Protein AF-A0A7S0MXR8-F1 (afdb_monomer_lite)

pLDDT: mean 76.89, std 13.48, range [41.34, 89.56]

Foldseek 3Di:
DPPQLLVLLVLVVVCVVVPVVLVVVLVVLLLVCLLVQDQPDPDDDPVLVVSLVVSVVSNVVSVVVSCVVVVHDPVSNVVSLVCCVVVVPPSNVVVVVVVCCSDSVSVSVVSNVSNVVVVVVPPDDDPPPPPPPDDDDDD

Structure (mmCIF, N/CA/C/O backbone):
data_AF-A0A7S0MXR8-F1
#
_entry.id   AF-A0A7S0MXR8-F1
#
loop_
_atom_site.group_PDB
_atom_site.id
_atom_site.type_symbol
_atom_site.label_atom_id
_atom_site.label_alt_id
_atom_site.label_comp_id
_atom_site.label_asym_id
_atom_site.label_entity_id
_atom_site.label_seq_id
_atom_site.pdbx_PDB_ins_code
_atom_site.Cartn_x
_atom_site.Cartn_y
_atom_site.Cartn_z
_atom_site.occupancy
_atom_site.B_iso_or_equiv
_atom_site.auth_seq_id
_atom_site.auth_comp_id
_atom_site.auth_asym_id
_atom_site.auth_atom_id
_atom_site.pdbx_PDB_model_num
ATOM 1 N N . MET A 1 1 ? -10.785 1.089 29.089 1.00 41.34 1 MET A N 1
ATOM 2 C CA . MET A 1 1 ? -11.169 1.623 27.767 1.00 41.34 1 MET A CA 1
ATOM 3 C C . MET A 1 1 ? -10.114 1.138 26.781 1.00 41.34 1 MET A C 1
ATOM 5 O O . MET A 1 1 ? -9.119 1.820 26.618 1.00 41.34 1 MET A O 1
ATOM 9 N N . ALA A 1 2 ? -10.236 -0.087 26.262 1.00 44.62 2 ALA A N 1
ATOM 10 C CA . ALA A 1 2 ? -9.210 -0.698 25.400 1.00 44.62 2 ALA A CA 1
ATOM 11 C C . ALA A 1 2 ? -9.792 -1.453 24.185 1.00 44.62 2 ALA A C 1
ATOM 13 O O . ALA A 1 2 ? -9.037 -1.996 23.394 1.00 44.62 2 ALA A O 1
ATOM 14 N N . ASP A 1 3 ? -11.117 -1.456 24.002 1.00 52.41 3 ASP A N 1
ATOM 15 C CA . ASP A 1 3 ? -11.779 -2.260 22.961 1.00 52.41 3 ASP A CA 1
ATOM 16 C C . ASP A 1 3 ? -11.850 -1.595 21.574 1.00 52.41 3 ASP A C 1
ATOM 18 O O . ASP A 1 3 ? -12.045 -2.280 20.573 1.00 52.41 3 ASP A O 1
ATOM 22 N N . SER A 1 4 ? -11.706 -0.268 21.471 1.00 59.97 4 SER A N 1
ATOM 23 C CA . SER A 1 4 ? -11.962 0.423 20.196 1.00 59.97 4 SER A CA 1
ATOM 24 C C . SER A 1 4 ? -10.772 0.431 19.232 1.00 59.97 4 SER A C 1
ATOM 26 O O . SER A 1 4 ? -10.986 0.403 18.025 1.00 59.97 4 SER A O 1
ATOM 28 N N . THR A 1 5 ? -9.529 0.465 19.722 1.00 60.72 5 THR A N 1
ATOM 29 C CA . THR A 1 5 ? -8.331 0.599 18.868 1.00 60.72 5 THR A CA 1
ATOM 30 C C . THR A 1 5 ? -7.897 -0.731 18.250 1.00 60.72 5 THR A C 1
ATOM 32 O O . THR A 1 5 ? -7.567 -0.770 17.068 1.00 60.72 5 THR A O 1
ATOM 35 N N . ASP A 1 6 ? -7.993 -1.833 18.997 1.00 63.94 6 ASP A N 1
ATOM 36 C CA . ASP A 1 6 ? -7.743 -3.195 18.494 1.00 63.94 6 ASP A CA 1
ATOM 37 C C . ASP A 1 6 ? -8.675 -3.549 17.318 1.00 63.94 6 ASP A C 1
ATOM 39 O O . ASP A 1 6 ? -8.266 -4.077 16.281 1.00 63.94 6 ASP A O 1
ATOM 43 N N . SER A 1 7 ? -9.933 -3.110 17.420 1.00 76.75 7 SER A N 1
ATOM 44 C CA . SER A 1 7 ? -10.933 -3.273 16.367 1.00 76.75 7 SER A CA 1
ATOM 45 C C . SER A 1 7 ? -10.576 -2.529 15.073 1.00 76.75 7 SER A C 1
ATOM 47 O O . SER A 1 7 ? -10.883 -3.010 13.983 1.00 76.75 7 SER A O 1
ATOM 49 N N . VAL A 1 8 ? -9.920 -1.365 15.140 1.00 85.31 8 VAL A N 1
ATOM 50 C CA . VAL A 1 8 ? -9.591 -0.569 13.942 1.00 85.31 8 VAL A CA 1
ATOM 51 C C . VAL A 1 8 ? -8.474 -1.220 13.126 1.00 85.31 8 VAL A C 1
ATOM 53 O O . VAL A 1 8 ? -8.607 -1.334 11.908 1.00 85.31 8 VAL A O 1
ATOM 56 N N . ALA A 1 9 ? -7.410 -1.707 13.772 1.00 82.94 9 ALA A N 1
ATOM 57 C CA . ALA A 1 9 ? -6.327 -2.415 13.081 1.00 82.94 9 ALA A CA 1
ATOM 58 C C . ALA A 1 9 ? -6.848 -3.682 12.380 1.00 82.94 9 ALA A C 1
ATOM 60 O O . ALA A 1 9 ? -6.532 -3.940 11.215 1.00 82.94 9 ALA A O 1
ATOM 61 N N . LYS A 1 10 ? -7.738 -4.422 13.052 1.00 84.25 10 LYS A N 1
ATOM 62 C CA . LYS A 1 10 ? -8.409 -5.593 12.482 1.00 84.25 10 LYS A CA 1
ATOM 63 C C . LYS A 1 10 ? -9.282 -5.246 11.282 1.00 84.25 10 LYS A C 1
ATOM 65 O O . LYS A 1 10 ? -9.221 -5.931 10.266 1.00 84.25 10 LYS A O 1
ATOM 70 N N . GLN A 1 11 ? -10.070 -4.177 11.382 1.00 87.44 11 GLN A N 1
ATOM 71 C CA . GLN A 1 11 ? -10.891 -3.685 10.274 1.00 87.44 11 GLN A CA 1
ATOM 72 C C . GLN A 1 11 ? -10.039 -3.232 9.088 1.00 87.44 11 GLN A C 1
ATOM 74 O O . GLN A 1 11 ? -10.435 -3.438 7.945 1.00 87.44 11 GLN A O 1
ATOM 79 N N . PHE A 1 12 ? -8.866 -2.648 9.337 1.00 86.31 12 PHE A N 1
ATOM 80 C CA . PHE A 1 12 ? -7.949 -2.264 8.270 1.00 86.31 12 PHE A CA 1
ATOM 81 C C . PHE A 1 12 ? -7.380 -3.484 7.547 1.00 86.31 12 PHE A C 1
ATOM 83 O O . PHE A 1 12 ? -7.356 -3.508 6.320 1.00 86.31 12 PHE A O 1
ATOM 90 N N . ILE A 1 13 ? -6.997 -4.533 8.277 1.00 85.00 13 ILE A N 1
ATOM 91 C CA . ILE A 1 13 ? -6.586 -5.802 7.663 1.00 85.00 13 ILE A CA 1
ATOM 92 C C . ILE A 1 13 ? -7.717 -6.440 6.869 1.00 85.00 13 ILE A C 1
ATOM 94 O O . ILE A 1 13 ? -7.498 -6.851 5.729 1.00 85.00 13 ILE A O 1
ATOM 98 N N . ASP A 1 14 ? -8.921 -6.470 7.433 1.00 86.94 14 ASP A N 1
ATOM 99 C CA . ASP A 1 14 ? -10.104 -6.967 6.739 1.00 86.94 14 ASP A CA 1
ATOM 100 C C . ASP A 1 14 ? -10.344 -6.186 5.441 1.00 86.94 14 ASP A C 1
ATOM 102 O O . ASP A 1 14 ? -10.541 -6.783 4.388 1.00 86.94 14 ASP A O 1
ATOM 106 N N . TYR A 1 15 ? -10.207 -4.860 5.475 1.00 87.62 15 TYR A N 1
ATOM 107 C CA . TYR A 1 15 ? -10.274 -4.019 4.287 1.00 87.62 15 TYR A CA 1
ATOM 108 C C . TYR A 1 15 ? -9.179 -4.372 3.274 1.00 87.62 15 TYR A C 1
ATOM 110 O O . TYR A 1 15 ? -9.493 -4.635 2.119 1.00 87.62 15 TYR A O 1
ATOM 118 N N . LEU A 1 16 ? -7.912 -4.468 3.681 1.00 83.19 16 LEU A N 1
ATOM 119 C CA . LEU A 1 16 ? -6.816 -4.831 2.775 1.00 83.19 16 LEU A CA 1
ATOM 120 C C . LEU A 1 16 ? -7.010 -6.211 2.119 1.00 83.19 16 LEU A C 1
ATOM 122 O O . LEU A 1 16 ? -6.594 -6.402 0.975 1.00 83.19 16 LEU A O 1
ATOM 126 N N . GLN A 1 17 ? -7.635 -7.162 2.818 1.00 82.62 17 GLN A N 1
ATOM 127 C CA . GLN A 1 17 ? -7.860 -8.529 2.337 1.00 82.62 17 GLN A CA 1
ATOM 128 C C . GLN A 1 17 ? -9.148 -8.681 1.513 1.00 82.62 17 GLN A C 1
ATOM 130 O O . GLN A 1 17 ? -9.137 -9.349 0.479 1.00 82.62 17 GLN A O 1
ATOM 135 N N . ASN A 1 18 ? -10.247 -8.054 1.934 1.00 83.75 18 ASN A N 1
ATOM 136 C CA . ASN A 1 18 ? -11.556 -8.157 1.280 1.00 83.75 18 ASN A CA 1
ATOM 137 C C . ASN A 1 18 ? -11.759 -7.136 0.158 1.00 83.75 18 ASN A C 1
ATOM 139 O O . ASN A 1 18 ? -12.702 -7.273 -0.625 1.00 83.75 18 ASN A O 1
ATOM 143 N N . CYS A 1 19 ? -10.895 -6.127 0.043 1.00 82.25 19 CYS A N 1
ATOM 144 C CA . CYS A 1 19 ? -10.937 -5.142 -1.030 1.00 82.25 19 CYS A CA 1
ATOM 145 C C . CYS A 1 19 ? -9.827 -5.398 -2.062 1.00 82.25 19 CYS A C 1
ATOM 147 O O . CYS A 1 19 ? -8.794 -4.723 -2.062 1.00 82.25 19 CYS A O 1
ATOM 149 N N . PRO A 1 20 ? -10.040 -6.323 -3.023 1.00 78.50 20 PRO A N 1
ATOM 150 C CA . PRO A 1 20 ? -9.049 -6.617 -4.053 1.00 78.50 20 PRO A CA 1
ATOM 151 C C . PRO A 1 20 ? -8.767 -5.411 -4.954 1.00 78.50 20 PRO A C 1
ATOM 153 O O . PRO A 1 20 ? -7.734 -5.391 -5.618 1.00 78.50 20 PRO A O 1
ATOM 156 N N . HIS A 1 21 ? -9.643 -4.398 -4.993 1.00 82.31 21 HIS A N 1
ATOM 157 C CA . HIS A 1 21 ? -9.400 -3.165 -5.746 1.00 82.31 21 HIS A CA 1
ATOM 158 C C . HIS A 1 21 ? -8.212 -2.367 -5.205 1.00 82.31 21 HIS A C 1
ATOM 160 O O . HIS A 1 21 ? -7.529 -1.727 -6.002 1.00 82.31 21 HIS A O 1
ATOM 166 N N . VAL A 1 22 ? -7.920 -2.449 -3.900 1.00 81.75 22 VAL A N 1
ATOM 167 C CA . VAL A 1 22 ? -6.752 -1.805 -3.278 1.00 81.75 22 VAL A CA 1
ATOM 168 C C . VAL A 1 22 ? -5.477 -2.408 -3.858 1.00 81.75 22 VAL A C 1
ATOM 170 O O . VAL A 1 22 ? -4.704 -1.704 -4.503 1.00 81.75 22 VAL A O 1
ATOM 173 N N . SER A 1 23 ? -5.296 -3.727 -3.724 1.00 79.38 23 SER A N 1
ATOM 174 C CA . SER A 1 23 ? -4.101 -4.397 -4.253 1.00 79.38 23 SER A CA 1
ATOM 175 C C . SER A 1 23 ? -4.023 -4.318 -5.777 1.00 79.38 23 SER A C 1
ATOM 177 O O . SER A 1 23 ? -2.948 -4.054 -6.300 1.00 79.38 23 SER A O 1
ATOM 179 N N . LYS A 1 24 ? -5.141 -4.481 -6.500 1.00 83.62 24 LYS A N 1
ATOM 180 C CA . LYS A 1 24 ? -5.159 -4.416 -7.972 1.00 83.62 24 LYS A CA 1
ATOM 181 C C . LYS A 1 24 ? -4.787 -3.041 -8.515 1.00 83.62 24 LYS A C 1
ATOM 183 O O . LYS A 1 24 ? -4.119 -2.976 -9.537 1.00 83.62 24 LYS A O 1
ATOM 188 N N . SER A 1 25 ? -5.213 -1.957 -7.864 1.00 84.81 25 SER A N 1
ATOM 189 C CA . SER A 1 25 ? -4.855 -0.602 -8.308 1.00 84.81 25 SER A CA 1
ATOM 190 C C . SER A 1 25 ? -3.349 -0.370 -8.202 1.00 84.81 25 SER A C 1
ATOM 192 O O . SER A 1 25 ? -2.746 0.174 -9.122 1.00 84.81 25 SER A O 1
ATOM 194 N N . LEU A 1 26 ? -2.748 -0.825 -7.098 1.00 83.50 26 LEU A N 1
ATOM 195 C CA . LEU A 1 26 ? -1.309 -0.719 -6.859 1.00 83.50 26 LEU A CA 1
ATOM 196 C C . LEU A 1 26 ? -0.517 -1.608 -7.824 1.00 83.50 26 LEU A C 1
ATOM 198 O O . LEU A 1 26 ? 0.441 -1.140 -8.431 1.00 83.50 26 LEU A O 1
ATOM 202 N N . ASP A 1 27 ? -0.939 -2.862 -8.015 1.00 82.94 27 ASP A N 1
ATOM 203 C CA . ASP A 1 27 ? -0.310 -3.780 -8.972 1.00 82.94 27 ASP A CA 1
ATOM 204 C C . ASP A 1 27 ? -0.371 -3.239 -10.401 1.00 82.94 27 ASP A C 1
ATOM 206 O O . ASP A 1 27 ? 0.655 -3.215 -11.078 1.00 82.94 27 ASP A O 1
ATOM 210 N N . LYS A 1 28 ? -1.532 -2.724 -10.825 1.00 86.06 28 LYS A N 1
ATOM 211 C CA . LYS A 1 28 ? -1.707 -2.138 -12.155 1.00 86.06 28 LYS A CA 1
ATOM 212 C C . LYS A 1 28 ? -0.787 -0.934 -12.362 1.00 86.06 28 LYS A C 1
ATOM 214 O O . LYS A 1 28 ? -0.106 -0.867 -13.379 1.00 86.06 28 LYS A O 1
ATOM 219 N N . PHE A 1 29 ? -0.708 -0.029 -11.383 1.00 86.94 29 PHE A N 1
ATOM 220 C CA . PHE A 1 29 ? 0.208 1.112 -11.449 1.00 86.94 29 PHE A CA 1
ATOM 221 C C . PHE A 1 29 ? 1.664 0.656 -11.615 1.00 86.94 29 PHE A C 1
ATOM 223 O O . PHE A 1 29 ? 2.411 1.224 -12.414 1.00 86.94 29 PHE A O 1
ATOM 230 N N . MET A 1 30 ? 2.068 -0.391 -10.889 1.00 84.06 30 MET A N 1
ATOM 231 C CA . MET A 1 30 ? 3.404 -0.961 -11.027 1.00 84.06 30 MET A CA 1
ATOM 232 C C . MET A 1 30 ? 3.619 -1.588 -12.406 1.00 84.06 30 MET A C 1
ATOM 234 O O . MET A 1 30 ? 4.657 -1.361 -13.012 1.00 84.06 30 MET A O 1
ATOM 238 N N . GLU A 1 31 ? 2.665 -2.360 -12.925 1.00 84.12 31 GLU A N 1
ATOM 239 C CA . GLU A 1 31 ? 2.762 -2.977 -14.254 1.00 84.12 31 GLU A CA 1
ATOM 240 C C . GLU A 1 31 ? 2.878 -1.928 -15.364 1.00 84.12 31 GLU A C 1
ATOM 242 O O . GLU A 1 31 ? 3.754 -2.040 -16.221 1.00 84.12 31 GLU A O 1
ATOM 247 N N . GLU A 1 32 ? 2.074 -0.866 -15.305 1.00 84.94 32 GLU A N 1
ATOM 248 C CA . GLU A 1 32 ? 2.094 0.208 -16.301 1.00 84.94 32 GLU A CA 1
ATOM 249 C C . GLU A 1 32 ? 3.411 0.991 -16.286 1.00 84.94 32 GLU A C 1
ATOM 251 O O . GLU A 1 32 ? 3.858 1.433 -17.338 1.00 84.94 32 GLU A O 1
ATOM 256 N N . ASN A 1 33 ? 4.086 1.107 -15.137 1.00 84.69 33 ASN A N 1
ATOM 257 C CA . ASN A 1 33 ? 5.286 1.940 -14.989 1.00 84.69 33 ASN A CA 1
ATOM 258 C C . ASN A 1 33 ? 6.604 1.155 -14.839 1.00 84.69 33 ASN A C 1
ATOM 260 O O . ASN A 1 33 ? 7.683 1.748 -14.895 1.00 84.69 33 ASN A O 1
ATOM 264 N N . CYS A 1 34 ? 6.567 -0.171 -14.660 1.00 82.44 34 CYS A N 1
ATOM 265 C CA . CYS A 1 34 ? 7.769 -0.976 -14.403 1.00 82.44 34 CYS A CA 1
ATOM 266 C C . CYS A 1 34 ? 8.773 -0.959 -15.563 1.00 82.44 34 CYS A C 1
ATOM 268 O O . CYS A 1 34 ? 9.975 -1.034 -15.320 1.00 82.44 34 CYS A O 1
ATOM 270 N N . HIS A 1 35 ? 8.309 -0.772 -16.801 1.00 79.06 35 HIS A N 1
ATOM 271 C CA . HIS A 1 35 ? 9.154 -0.656 -17.995 1.00 79.06 35 HIS A CA 1
ATOM 272 C C . HIS A 1 35 ? 10.180 0.492 -17.908 1.00 79.06 35 HIS A C 1
ATOM 274 O O . HIS A 1 35 ? 11.237 0.435 -18.536 1.00 79.06 35 HIS A O 1
ATOM 280 N N . LEU A 1 36 ? 9.905 1.523 -17.099 1.00 77.81 36 LEU A N 1
ATOM 281 C CA . LEU A 1 36 ? 10.806 2.659 -16.888 1.00 77.81 36 LEU A CA 1
ATOM 282 C C . LEU A 1 36 ? 12.027 2.294 -16.030 1.00 77.81 36 LEU A C 1
ATOM 284 O O . LEU A 1 36 ? 13.042 2.992 -16.078 1.00 77.81 36 LEU A O 1
ATOM 288 N N . PHE A 1 37 ? 11.953 1.202 -15.264 1.00 79.38 37 PHE A N 1
ATOM 289 C CA . PHE A 1 37 ? 13.008 0.751 -14.363 1.00 79.38 37 PHE A CA 1
ATOM 290 C C . PHE A 1 37 ? 13.988 -0.145 -15.118 1.00 79.38 37 PHE A C 1
ATOM 292 O O . PHE A 1 37 ? 13.807 -1.359 -15.210 1.00 79.38 37 PHE A O 1
ATOM 299 N N . ALA A 1 38 ? 15.045 0.457 -15.669 1.00 68.19 38 ALA A N 1
ATOM 300 C CA . ALA A 1 38 ? 16.068 -0.263 -16.425 1.00 68.19 38 ALA A CA 1
ATOM 301 C C . ALA A 1 38 ? 16.679 -1.418 -15.606 1.00 68.19 38 ALA A C 1
ATOM 303 O O . ALA A 1 38 ? 17.113 -1.243 -14.464 1.00 68.19 38 ALA A O 1
ATOM 304 N N . VAL A 1 39 ? 16.734 -2.607 -16.210 1.00 59.28 39 VAL A N 1
ATOM 305 C CA . VAL A 1 39 ? 17.391 -3.780 -15.623 1.00 59.28 39 VAL A CA 1
ATOM 306 C C . VAL A 1 39 ? 18.904 -3.562 -15.658 1.00 59.28 39 VAL A C 1
ATOM 308 O O . VAL A 1 39 ? 19.480 -3.453 -16.735 1.00 59.28 39 VAL A O 1
ATOM 311 N N . GLY A 1 40 ? 19.544 -3.503 -14.487 1.00 55.56 40 GLY A N 1
ATOM 312 C CA . GLY A 1 40 ? 21.003 -3.377 -14.360 1.00 55.56 40 GLY A CA 1
ATOM 313 C C . GLY A 1 40 ? 21.551 -1.945 -14.363 1.00 55.56 40 GLY A C 1
ATOM 314 O O . GLY A 1 40 ? 22.756 -1.771 -14.233 1.00 55.56 40 GLY A O 1
ATOM 315 N N . GLY A 1 41 ? 20.694 -0.922 -14.467 1.00 55.66 41 GLY A N 1
ATOM 316 C CA . GLY A 1 41 ? 21.103 0.475 -14.310 1.00 55.66 41 GLY A CA 1
ATOM 317 C C . GLY A 1 41 ? 21.055 0.915 -12.845 1.00 55.66 41 GLY A C 1
ATOM 318 O O . GLY A 1 41 ? 19.984 0.925 -12.233 1.00 55.66 41 GLY A O 1
ATOM 319 N N . GLU A 1 42 ? 22.195 1.313 -12.278 1.00 55.75 42 GLU A N 1
ATOM 320 C CA . GLU A 1 42 ? 22.263 1.965 -10.957 1.00 55.75 42 GLU A CA 1
ATOM 321 C C . GLU A 1 42 ? 21.715 3.404 -10.977 1.00 55.75 42 GLU A C 1
ATOM 323 O O . GLU A 1 42 ? 21.467 3.988 -9.923 1.00 55.75 42 GLU A O 1
ATOM 328 N N . GLU A 1 43 ? 21.457 3.961 -12.165 1.00 61.69 43 GLU A N 1
ATOM 329 C CA . GLU A 1 43 ? 20.934 5.314 -12.345 1.00 61.69 43 GLU A CA 1
ATOM 330 C C . GLU A 1 43 ? 19.527 5.469 -11.751 1.00 61.69 43 GLU A C 1
ATOM 332 O O . GLU A 1 43 ? 18.517 5.021 -12.304 1.00 61.69 43 GLU A O 1
ATOM 337 N N . GLN A 1 44 ? 19.472 6.148 -10.605 1.00 65.50 44 GLN A N 1
ATOM 338 C CA . GLN A 1 44 ? 18.248 6.658 -10.000 1.00 65.50 44 GLN A CA 1
ATOM 339 C C . GLN A 1 44 ? 17.766 7.853 -10.828 1.00 65.50 44 GLN A C 1
ATOM 341 O O . GLN A 1 44 ? 18.322 8.948 -10.746 1.00 65.50 44 GLN A O 1
ATOM 346 N N . LYS A 1 45 ? 16.740 7.653 -11.655 1.00 71.31 45 LYS A N 1
ATOM 347 C CA . LYS A 1 45 ? 16.144 8.750 -12.424 1.00 71.31 45 LYS A CA 1
ATOM 348 C C . LYS A 1 45 ? 15.204 9.550 -11.526 1.00 71.31 45 LYS A C 1
ATOM 350 O O . LYS A 1 45 ? 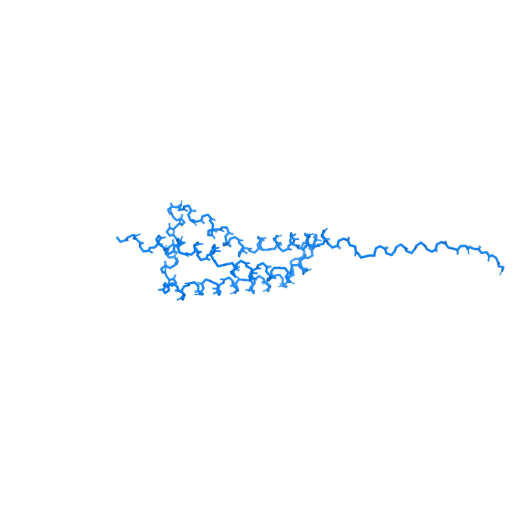14.458 8.964 -10.748 1.00 71.31 45 LYS A O 1
ATOM 355 N N . MET A 1 46 ? 15.152 10.873 -11.709 1.00 76.94 46 MET A N 1
ATOM 356 C CA . MET A 1 46 ? 14.121 11.738 -11.099 1.00 76.94 46 MET A CA 1
ATOM 357 C C . MET A 1 46 ? 12.702 11.185 -11.328 1.00 76.94 46 MET A C 1
ATOM 359 O O . MET A 1 46 ? 11.837 11.278 -10.462 1.00 76.94 46 MET A O 1
ATOM 363 N N . SER A 1 47 ? 12.482 10.530 -12.473 1.00 77.88 47 SER A N 1
ATOM 364 C CA . SER A 1 47 ? 11.239 9.832 -12.803 1.00 77.88 47 SER A CA 1
ATOM 365 C C . SER A 1 47 ? 10.848 8.756 -11.782 1.00 77.88 47 SER A C 1
ATOM 367 O O . SER A 1 47 ? 9.662 8.583 -11.539 1.00 77.88 47 SER A O 1
ATOM 369 N N . TYR A 1 48 ? 11.799 8.060 -11.148 1.00 81.94 48 TYR A N 1
ATOM 370 C CA . TYR A 1 48 ? 11.494 7.043 -10.131 1.00 81.94 48 TYR A CA 1
ATOM 371 C C . TYR A 1 48 ? 10.913 7.673 -8.870 1.00 81.94 48 TYR A C 1
ATOM 373 O O . TYR A 1 48 ? 9.969 7.139 -8.297 1.00 81.94 48 TYR A O 1
ATOM 381 N N . MET A 1 49 ? 11.441 8.830 -8.471 1.00 83.81 49 MET A N 1
ATOM 382 C CA . MET A 1 49 ? 10.941 9.572 -7.318 1.00 83.81 49 MET A CA 1
ATOM 383 C C . MET A 1 49 ? 9.558 10.176 -7.595 1.00 83.81 49 MET A C 1
ATOM 385 O O . MET A 1 49 ? 8.696 10.136 -6.723 1.00 83.81 49 MET A O 1
ATOM 389 N N . ASN A 1 50 ? 9.310 10.657 -8.819 1.00 86.25 50 ASN A N 1
ATOM 390 C CA . ASN A 1 50 ? 7.973 11.102 -9.229 1.00 86.25 50 ASN A CA 1
ATOM 391 C C . ASN A 1 50 ? 6.953 9.958 -9.179 1.00 86.25 50 ASN A C 1
ATOM 393 O O . ASN A 1 50 ? 5.921 10.100 -8.532 1.00 86.25 50 ASN A O 1
ATOM 397 N N . LEU A 1 51 ? 7.282 8.801 -9.761 1.00 87.38 51 LEU A N 1
ATOM 398 C CA . LEU A 1 51 ? 6.412 7.622 -9.727 1.00 87.38 51 LEU A CA 1
ATOM 399 C C . LEU A 1 51 ? 6.165 7.119 -8.306 1.00 87.38 51 LEU A C 1
ATOM 401 O O . LEU A 1 51 ? 5.068 6.676 -7.990 1.00 87.38 51 LEU A O 1
ATOM 405 N N . TYR A 1 52 ? 7.176 7.194 -7.443 1.00 87.50 52 TYR A N 1
ATOM 406 C CA . TYR A 1 52 ? 7.038 6.849 -6.036 1.00 87.50 52 TYR A CA 1
ATOM 407 C C . TYR A 1 52 ? 6.092 7.804 -5.293 1.00 87.50 52 TYR A C 1
ATOM 409 O O . TYR A 1 52 ? 5.262 7.351 -4.510 1.00 87.50 52 TYR A O 1
ATOM 417 N N . ASN A 1 53 ? 6.154 9.111 -5.566 1.00 87.88 53 ASN A N 1
ATOM 418 C CA . ASN A 1 53 ? 5.209 10.078 -4.996 1.00 87.88 53 ASN A CA 1
ATOM 419 C C . ASN A 1 53 ? 3.772 9.836 -5.487 1.00 87.88 53 ASN A C 1
ATOM 421 O O . ASN A 1 53 ? 2.834 9.889 -4.692 1.00 87.88 53 ASN A O 1
ATOM 425 N N . GLU A 1 54 ? 3.592 9.524 -6.773 1.00 88.81 54 GLU A N 1
ATOM 426 C CA . GLU A 1 54 ? 2.283 9.148 -7.324 1.00 88.81 54 GLU A CA 1
ATOM 427 C C . GLU A 1 54 ? 1.759 7.845 -6.704 1.00 88.81 54 GLU A C 1
ATOM 429 O O . GLU A 1 54 ? 0.588 7.749 -6.334 1.00 88.81 54 GLU A O 1
ATOM 434 N N . TYR A 1 55 ? 2.640 6.862 -6.511 1.00 87.56 55 TYR A N 1
ATOM 435 C CA . TYR A 1 55 ? 2.313 5.612 -5.836 1.00 87.56 55 TYR A CA 1
ATOM 436 C C . TYR A 1 55 ? 1.892 5.837 -4.376 1.00 87.56 55 TYR A C 1
ATOM 438 O O . TYR A 1 55 ? 0.879 5.291 -3.940 1.00 87.56 55 TYR A O 1
ATOM 446 N N . ASN A 1 56 ? 2.615 6.677 -3.631 1.00 87.44 56 ASN A N 1
ATOM 447 C CA . ASN A 1 56 ? 2.244 7.037 -2.262 1.00 87.44 56 ASN A CA 1
ATOM 448 C C . ASN A 1 56 ? 0.899 7.756 -2.211 1.00 87.44 56 ASN A C 1
ATOM 450 O O . ASN A 1 56 ? 0.063 7.394 -1.392 1.00 87.44 56 ASN A O 1
ATOM 454 N N . THR A 1 57 ? 0.635 8.663 -3.153 1.00 89.56 57 THR A N 1
ATOM 455 C CA . THR A 1 57 ? -0.665 9.340 -3.252 1.00 89.56 57 THR A CA 1
ATOM 456 C C . THR A 1 57 ? -1.805 8.331 -3.429 1.00 89.56 57 THR A C 1
ATOM 458 O O .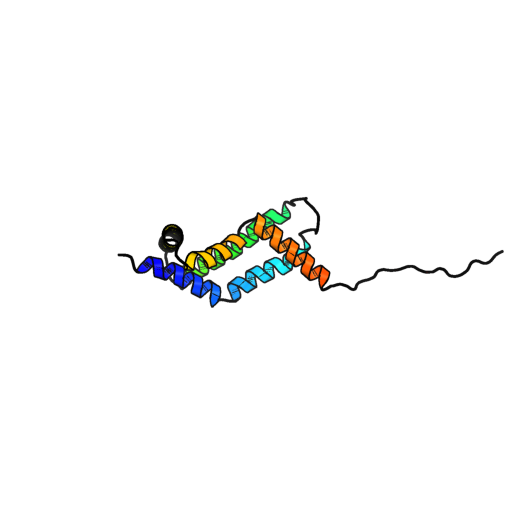 THR A 1 57 ? -2.850 8.453 -2.790 1.00 89.56 57 THR A O 1
ATOM 461 N N . LEU A 1 58 ? -1.613 7.293 -4.254 1.00 88.31 58 LEU A N 1
ATOM 462 C CA . LEU A 1 58 ? -2.600 6.220 -4.415 1.00 88.31 58 LEU A CA 1
ATOM 463 C C . LEU A 1 58 ? -2.818 5.442 -3.116 1.00 88.31 58 LEU A C 1
ATOM 465 O O . LEU A 1 58 ? -3.956 5.136 -2.768 1.00 88.31 58 LEU A O 1
ATOM 469 N N . VAL A 1 59 ? -1.748 5.109 -2.400 1.00 86.62 59 VAL A N 1
ATOM 470 C CA . VAL A 1 59 ? -1.815 4.412 -1.109 1.00 86.62 59 VAL A CA 1
ATOM 471 C C . VAL A 1 59 ? -2.545 5.266 -0.072 1.00 86.62 59 VAL A C 1
ATOM 473 O O . VAL A 1 59 ? -3.467 4.765 0.574 1.00 86.62 59 VAL A O 1
ATOM 476 N N . GLU A 1 60 ? -2.202 6.548 0.040 1.00 88.06 60 GLU A N 1
ATOM 477 C CA . GLU A 1 60 ? -2.856 7.508 0.933 1.00 88.06 60 GLU A CA 1
ATOM 478 C C . GLU A 1 60 ? -4.352 7.608 0.632 1.00 88.06 60 GLU A C 1
ATOM 480 O O . GLU A 1 60 ? -5.170 7.492 1.540 1.00 88.06 60 GLU A O 1
ATOM 485 N N . GLN A 1 61 ? -4.740 7.689 -0.644 1.00 89.00 61 GLN A N 1
ATOM 486 C CA . GLN A 1 61 ? -6.150 7.669 -1.044 1.00 89.00 61 GLN A CA 1
ATOM 487 C C . GLN A 1 61 ? -6.880 6.406 -0.571 1.00 89.00 61 GLN A C 1
ATOM 489 O O . GLN A 1 61 ? -8.035 6.489 -0.158 1.00 89.00 61 GLN A O 1
ATOM 494 N N . ARG A 1 62 ? -6.228 5.233 -0.575 1.00 86.75 62 ARG A N 1
ATOM 495 C CA . ARG A 1 62 ? -6.840 3.993 -0.058 1.00 86.75 62 ARG A CA 1
ATOM 496 C C . ARG A 1 62 ? -6.984 3.994 1.455 1.00 86.75 62 ARG A C 1
ATOM 498 O O . ARG A 1 62 ? -7.942 3.399 1.949 1.00 86.75 62 ARG A O 1
ATOM 505 N N . MET A 1 63 ? -6.069 4.644 2.169 1.00 86.25 63 MET A N 1
ATOM 506 C CA . MET A 1 63 ? -6.170 4.840 3.616 1.00 86.25 63 MET A CA 1
ATOM 507 C C . MET A 1 63 ? -7.296 5.820 3.955 1.00 86.25 63 MET A C 1
ATOM 509 O O . MET A 1 63 ? -8.114 5.517 4.818 1.00 86.25 63 MET A O 1
ATOM 513 N N . VAL A 1 64 ? -7.404 6.936 3.231 1.00 88.50 64 VAL A N 1
ATOM 514 C CA . VAL A 1 64 ? -8.499 7.906 3.391 1.00 88.50 64 VAL A CA 1
ATOM 515 C C . VAL A 1 64 ? -9.852 7.250 3.104 1.00 88.50 64 VAL A C 1
ATOM 517 O O . VAL A 1 64 ? -10.749 7.333 3.936 1.00 88.50 64 VAL A O 1
ATOM 520 N N . GLU A 1 65 ? -9.977 6.491 2.010 1.00 88.62 65 GLU A N 1
ATOM 521 C CA . GLU A 1 65 ? -11.202 5.746 1.670 1.00 88.62 65 GLU A CA 1
ATOM 522 C C . GLU A 1 65 ? -11.617 4.789 2.804 1.00 88.62 65 GLU A C 1
ATOM 524 O O . GLU A 1 65 ? -12.799 4.675 3.134 1.00 88.62 65 GLU A O 1
ATOM 529 N N . PHE A 1 66 ? -10.651 4.128 3.450 1.00 87.81 66 PHE A N 1
ATOM 530 C CA . PHE A 1 66 ? -10.909 3.282 4.615 1.00 87.81 66 PHE A CA 1
ATOM 531 C C . PHE A 1 66 ? -11.414 4.080 5.825 1.00 87.81 66 PHE A C 1
ATOM 533 O O . PHE A 1 66 ? -12.394 3.677 6.461 1.00 87.81 66 PHE A O 1
ATOM 540 N N . ILE A 1 67 ? -10.762 5.199 6.144 1.00 87.88 67 ILE A N 1
ATOM 541 C CA . ILE A 1 67 ? -11.111 6.084 7.265 1.00 87.88 67 ILE A CA 1
ATOM 542 C C . ILE A 1 67 ? -12.534 6.626 7.076 1.00 87.88 67 ILE A C 1
ATOM 544 O O . ILE A 1 67 ? -13.369 6.499 7.975 1.00 87.88 67 ILE A O 1
ATOM 548 N N . GLU A 1 68 ? -12.856 7.111 5.875 1.00 87.50 68 GLU A N 1
ATOM 549 C CA . GLU A 1 68 ? -14.193 7.592 5.517 1.00 87.50 68 GLU A CA 1
ATOM 550 C C . GLU A 1 68 ? -15.248 6.480 5.604 1.00 87.50 68 GLU A C 1
ATOM 552 O O . GLU A 1 68 ? -16.326 6.672 6.176 1.00 87.50 68 GLU A O 1
ATOM 557 N N . ARG A 1 69 ? -14.939 5.285 5.086 1.00 85.19 69 ARG A N 1
ATOM 558 C CA . ARG A 1 69 ? -15.872 4.149 5.059 1.00 85.19 69 ARG A CA 1
ATOM 559 C C . ARG A 1 69 ? -16.168 3.593 6.447 1.00 85.19 69 ARG A C 1
ATOM 561 O O . ARG A 1 69 ? -17.306 3.215 6.722 1.00 85.19 69 ARG A O 1
ATOM 568 N N . THR A 1 70 ? -15.161 3.533 7.311 1.00 83.62 70 THR A N 1
ATOM 569 C CA . THR A 1 70 ? -15.305 3.049 8.692 1.00 83.62 70 THR A CA 1
ATOM 570 C C . THR A 1 70 ? -15.766 4.136 9.658 1.00 83.62 70 THR A C 1
ATOM 572 O O . THR A 1 70 ? -16.076 3.826 10.806 1.00 83.62 70 THR A O 1
ATOM 575 N N . LYS A 1 71 ? -15.862 5.396 9.200 1.00 83.69 71 LYS A N 1
ATOM 576 C CA . LYS A 1 71 ? -16.124 6.577 10.039 1.00 83.69 71 LYS A CA 1
ATOM 577 C C . LYS A 1 71 ? -15.167 6.660 11.231 1.00 83.69 71 LYS A C 1
ATOM 579 O O . LYS A 1 71 ? -15.552 7.086 12.321 1.00 83.69 71 LYS A O 1
ATOM 584 N N . THR A 1 72 ? -13.935 6.216 11.017 1.00 85.25 72 THR A N 1
ATOM 585 C CA . THR A 1 72 ? -12.857 6.302 12.001 1.00 85.25 72 THR A CA 1
ATOM 586 C C . THR A 1 72 ? -12.184 7.663 11.856 1.00 85.25 72 THR A C 1
ATOM 588 O O . THR A 1 72 ? -12.191 8.237 10.772 1.00 85.25 72 THR A O 1
ATOM 591 N N . SER A 1 73 ? -11.605 8.203 12.926 1.00 85.94 73 SER A N 1
ATOM 592 C CA . SER A 1 73 ? -10.754 9.396 12.829 1.00 85.94 73 SER A CA 1
ATOM 593 C C . SER A 1 73 ? -9.320 9.008 12.469 1.00 85.94 73 SER A C 1
ATOM 595 O O . SER A 1 73 ? -8.842 7.959 12.900 1.00 85.94 73 SER A O 1
ATOM 597 N N . GLU A 1 74 ? -8.599 9.877 11.761 1.00 85.69 74 GLU A N 1
ATOM 598 C CA . GLU A 1 74 ? -7.166 9.690 11.473 1.00 85.69 74 GLU A CA 1
ATOM 599 C C . GLU A 1 74 ? -6.348 9.447 12.751 1.00 85.69 74 GLU A C 1
ATOM 601 O O . GLU A 1 74 ? -5.518 8.541 12.790 1.00 85.69 74 GLU A O 1
ATOM 606 N N . GLU A 1 75 ? -6.646 10.184 13.827 1.00 86.19 75 GLU A N 1
ATOM 607 C CA . GLU A 1 75 ? -6.019 10.000 15.143 1.00 86.19 75 GLU A CA 1
ATOM 608 C C . GLU A 1 75 ? -6.269 8.595 15.708 1.00 86.19 75 GLU A C 1
ATOM 610 O O . GLU A 1 75 ? -5.325 7.906 16.084 1.00 86.19 75 GLU A O 1
ATOM 615 N N . ALA A 1 76 ? -7.517 8.120 15.677 1.00 85.62 76 ALA A N 1
ATOM 616 C CA . ALA A 1 76 ? -7.874 6.793 16.180 1.00 85.62 76 ALA A CA 1
ATOM 617 C C . ALA A 1 76 ? -7.231 5.666 15.353 1.00 85.62 76 ALA A C 1
ATOM 619 O O . ALA A 1 76 ? -6.841 4.632 15.898 1.00 85.62 76 ALA A O 1
ATOM 620 N N . PHE A 1 77 ? -7.093 5.868 14.039 1.00 86.69 77 PHE A N 1
ATOM 621 C CA . PHE A 1 77 ? -6.355 4.959 13.169 1.00 86.69 77 PHE A CA 1
ATOM 622 C C . PHE A 1 77 ? -4.862 4.946 13.515 1.00 86.69 77 PHE A C 1
ATOM 624 O O . PHE A 1 77 ? -4.285 3.875 13.700 1.00 86.69 77 PHE A O 1
ATOM 631 N N . ALA A 1 78 ? -4.238 6.114 13.673 1.00 85.94 78 ALA A N 1
ATOM 632 C CA . ALA A 1 78 ? -2.834 6.216 14.059 1.00 85.94 78 ALA A CA 1
ATOM 633 C C . ALA A 1 78 ? -2.565 5.578 15.433 1.00 85.94 78 ALA A C 1
ATOM 635 O O . ALA A 1 78 ? -1.594 4.835 15.584 1.00 85.94 78 ALA A O 1
ATOM 636 N N . GLU A 1 79 ? -3.443 5.799 16.414 1.00 87.62 79 GLU A N 1
ATOM 637 C CA . GLU A 1 79 ? -3.370 5.169 17.735 1.00 87.62 79 GLU A CA 1
ATOM 638 C C . GLU A 1 79 ? -3.519 3.646 17.657 1.00 87.62 79 GLU A C 1
ATOM 640 O O . GLU A 1 79 ? -2.758 2.921 18.299 1.00 87.62 79 GLU A O 1
ATOM 645 N N . ALA A 1 80 ? -4.450 3.138 16.844 1.00 86.44 80 ALA A N 1
ATOM 646 C CA . ALA A 1 80 ? -4.617 1.703 16.620 1.00 86.44 80 ALA A CA 1
ATOM 647 C C . ALA A 1 80 ? -3.360 1.063 16.021 1.00 86.44 80 ALA A C 1
ATOM 649 O O . ALA A 1 80 ? -2.907 0.017 16.488 1.00 86.44 80 ALA A O 1
ATOM 650 N N . MET A 1 81 ? -2.751 1.723 15.037 1.00 86.19 81 MET A N 1
ATOM 651 C CA . MET A 1 81 ? -1.521 1.262 14.395 1.00 86.19 81 MET A CA 1
ATOM 652 C C . MET A 1 81 ? -0.348 1.274 15.381 1.00 86.19 81 MET A C 1
ATOM 654 O O . MET A 1 81 ? 0.369 0.282 15.496 1.00 86.19 81 MET A O 1
ATOM 658 N N . GLN A 1 82 ? -0.180 2.351 16.155 1.00 86.38 82 GLN A N 1
ATOM 659 C CA . GLN A 1 82 ? 0.849 2.425 17.199 1.00 86.38 82 GLN A CA 1
ATOM 660 C C . GLN A 1 82 ? 0.638 1.376 18.294 1.00 86.38 82 GLN A C 1
ATOM 662 O O . GLN A 1 82 ? 1.601 0.771 18.763 1.00 86.38 82 GLN A O 1
ATOM 667 N N . SER A 1 83 ? -0.611 1.128 18.687 1.00 85.94 83 SER A N 1
ATOM 668 C CA . SER A 1 83 ? -0.957 0.082 19.648 1.00 85.94 83 SER A CA 1
ATOM 669 C C . SER A 1 83 ? -0.582 -1.303 19.118 1.00 85.94 83 SER A C 1
ATOM 671 O O . SER A 1 83 ? 0.072 -2.063 19.830 1.00 85.94 83 SER A O 1
ATOM 673 N N . ALA A 1 84 ? -0.908 -1.610 17.858 1.00 85.62 84 ALA A N 1
ATOM 674 C CA . ALA A 1 84 ? -0.552 -2.880 17.222 1.00 85.62 84 ALA A CA 1
ATOM 675 C C . ALA A 1 84 ? 0.973 -3.091 17.171 1.00 85.62 84 ALA A C 1
ATOM 677 O O . ALA A 1 84 ? 1.463 -4.180 17.475 1.00 85.62 84 ALA A O 1
ATOM 678 N N . VAL A 1 85 ? 1.736 -2.034 16.869 1.00 85.69 85 VAL A N 1
ATOM 679 C CA . VAL A 1 85 ? 3.210 -2.052 16.896 1.00 85.69 85 VAL A CA 1
ATOM 680 C C . VAL A 1 85 ? 3.734 -2.329 18.305 1.00 85.69 85 VAL A C 1
ATOM 682 O O . VAL A 1 85 ? 4.542 -3.238 18.503 1.00 85.69 85 VAL A O 1
ATOM 685 N N . ASN A 1 86 ? 3.284 -1.547 19.289 1.00 85.88 86 ASN A N 1
ATOM 686 C CA . ASN A 1 86 ? 3.793 -1.598 20.659 1.00 85.88 86 ASN A CA 1
ATOM 687 C C . ASN A 1 86 ? 3.457 -2.922 21.352 1.00 85.88 86 ASN A C 1
ATOM 689 O O . ASN A 1 86 ? 4.288 -3.466 22.080 1.00 85.88 86 ASN A O 1
ATOM 693 N N . ASN A 1 87 ? 2.268 -3.465 21.090 1.00 84.75 87 ASN A N 1
ATOM 694 C CA . ASN A 1 87 ? 1.812 -4.729 21.663 1.00 84.75 87 ASN A CA 1
ATOM 695 C C . ASN A 1 87 ? 2.298 -5.963 20.887 1.00 84.75 87 ASN A C 1
ATOM 697 O O . ASN A 1 87 ? 2.013 -7.081 21.310 1.00 84.75 87 ASN A O 1
ATOM 701 N N . LYS A 1 88 ? 3.061 -5.783 19.794 1.00 80.06 88 LYS A N 1
ATOM 702 C CA . LYS A 1 88 ? 3.477 -6.863 18.879 1.00 80.06 88 LYS A CA 1
ATOM 703 C C . LYS A 1 88 ? 2.289 -7.708 18.424 1.00 80.06 88 LYS A C 1
ATOM 705 O O . LYS A 1 88 ? 2.362 -8.937 18.401 1.00 80.06 88 LYS A O 1
ATOM 710 N N . ASP A 1 89 ? 1.195 -7.031 18.106 1.00 82.12 89 ASP A N 1
ATOM 711 C CA . ASP A 1 89 ? -0.022 -7.698 17.688 1.00 82.12 89 ASP A CA 1
ATOM 712 C C . ASP A 1 89 ? 0.238 -8.484 16.389 1.00 82.12 89 ASP A C 1
ATOM 714 O O . ASP A 1 89 ? 0.894 -7.953 15.486 1.00 82.12 89 ASP A O 1
ATOM 718 N N . PRO A 1 90 ? -0.235 -9.736 16.250 1.00 82.12 90 PRO A N 1
ATOM 719 C CA . PRO A 1 90 ? -0.057 -10.505 15.017 1.00 82.12 90 PRO A CA 1
ATOM 720 C C . PRO A 1 90 ? -0.670 -9.816 13.788 1.00 82.12 90 PRO A C 1
ATOM 722 O O . PRO A 1 90 ? -0.247 -10.081 12.663 1.00 82.12 90 PRO A O 1
ATOM 725 N N . MET A 1 91 ? -1.626 -8.897 13.967 1.00 79.94 91 MET A N 1
ATOM 726 C CA . MET A 1 91 ? -2.169 -8.084 12.878 1.00 79.94 91 MET A CA 1
ATOM 727 C C . MET A 1 91 ? -1.172 -7.044 12.364 1.00 79.94 91 MET A C 1
ATOM 729 O O . MET A 1 91 ? -1.323 -6.574 11.240 1.00 79.94 91 MET A O 1
ATOM 733 N N . TRP A 1 92 ? -0.120 -6.710 13.115 1.00 84.88 92 TRP A N 1
ATOM 734 C CA . TRP A 1 92 ? 0.906 -5.782 12.650 1.00 84.88 92 TRP A CA 1
ATOM 735 C C . TRP A 1 92 ? 1.724 -6.341 11.481 1.00 84.88 92 TRP A C 1
ATOM 737 O O . TRP A 1 92 ? 2.099 -5.581 10.594 1.00 84.88 92 TRP A O 1
ATOM 747 N N . GLU A 1 93 ? 1.991 -7.648 11.423 1.00 85.75 93 GLU A N 1
ATOM 748 C CA . GLU A 1 93 ? 2.783 -8.246 10.337 1.00 85.75 93 GLU A CA 1
ATOM 749 C C . GLU A 1 93 ? 2.194 -8.000 8.934 1.00 85.75 93 GLU A C 1
ATOM 751 O O . GLU A 1 93 ? 2.924 -7.495 8.073 1.00 85.75 93 GLU A O 1
ATOM 756 N N . PRO A 1 94 ? 0.902 -8.281 8.667 1.00 84.00 94 PRO A N 1
ATOM 757 C CA . PRO A 1 94 ? 0.302 -7.980 7.370 1.00 84.00 94 PRO A CA 1
ATOM 758 C C . PRO A 1 94 ? 0.218 -6.474 7.079 1.00 84.00 94 PRO A C 1
ATOM 760 O O . PRO A 1 94 ? 0.438 -6.070 5.936 1.00 84.00 94 PRO A O 1
ATOM 763 N N . ILE A 1 95 ? -0.018 -5.631 8.094 1.00 83.38 95 ILE A N 1
ATOM 764 C CA . ILE A 1 95 ? -0.002 -4.166 7.944 1.00 83.38 95 ILE A CA 1
ATOM 765 C C . ILE A 1 95 ? 1.393 -3.698 7.527 1.00 83.38 95 ILE A C 1
ATOM 767 O O . ILE A 1 95 ? 1.548 -2.954 6.561 1.00 83.38 95 ILE A O 1
ATOM 771 N N . LYS A 1 96 ? 2.424 -4.173 8.225 1.00 85.56 96 LYS A N 1
ATOM 772 C CA . LYS A 1 96 ? 3.823 -3.868 7.946 1.00 85.56 96 LYS A CA 1
ATOM 773 C C . LYS A 1 96 ? 4.223 -4.341 6.555 1.00 85.56 96 LYS A C 1
ATOM 775 O O . LYS A 1 96 ? 4.910 -3.614 5.851 1.00 85.56 96 LYS A O 1
ATOM 780 N N . ALA A 1 97 ? 3.793 -5.528 6.136 1.00 83.81 97 ALA A N 1
ATOM 781 C CA . ALA A 1 97 ? 4.050 -6.019 4.786 1.00 83.81 97 ALA A CA 1
ATOM 782 C C . ALA A 1 97 ? 3.413 -5.118 3.716 1.00 83.81 97 ALA A C 1
ATOM 784 O O . ALA A 1 97 ? 4.009 -4.905 2.661 1.00 83.81 97 ALA A O 1
ATOM 785 N N . TRP A 1 98 ? 2.231 -4.561 3.990 1.00 83.25 98 TRP A N 1
ATOM 786 C CA . TRP A 1 98 ? 1.584 -3.597 3.105 1.00 83.25 98 TRP A CA 1
ATOM 787 C C . TRP A 1 98 ? 2.307 -2.243 3.092 1.00 83.25 98 TRP A C 1
ATOM 789 O O . TRP A 1 98 ? 2.604 -1.739 2.013 1.00 83.25 98 TRP A O 1
ATOM 799 N N . LEU A 1 99 ? 2.689 -1.708 4.257 1.00 83.25 99 LEU A N 1
ATOM 800 C CA . LEU A 1 99 ? 3.484 -0.477 4.379 1.00 83.25 99 LEU A CA 1
ATOM 801 C C . LEU A 1 99 ? 4.887 -0.622 3.780 1.00 83.25 99 LEU A C 1
ATOM 803 O O . LEU A 1 99 ? 5.413 0.311 3.198 1.00 83.25 99 LEU A O 1
ATOM 807 N N . ASN A 1 100 ? 5.499 -1.803 3.824 1.00 84.12 100 ASN A N 1
ATOM 808 C CA . ASN A 1 100 ? 6.770 -2.026 3.137 1.00 84.12 100 ASN A CA 1
ATOM 809 C C . ASN A 1 100 ? 6.642 -1.809 1.621 1.00 84.12 100 ASN A C 1
ATOM 811 O O . ASN A 1 100 ? 7.631 -1.480 0.980 1.00 84.12 100 ASN A O 1
ATOM 815 N N . LYS A 1 101 ? 5.443 -1.933 1.031 1.00 78.56 101 LYS A N 1
ATOM 816 C CA . LYS A 1 101 ? 5.235 -1.587 -0.384 1.00 78.56 101 LYS A CA 1
ATOM 817 C C . LYS A 1 101 ? 5.364 -0.087 -0.65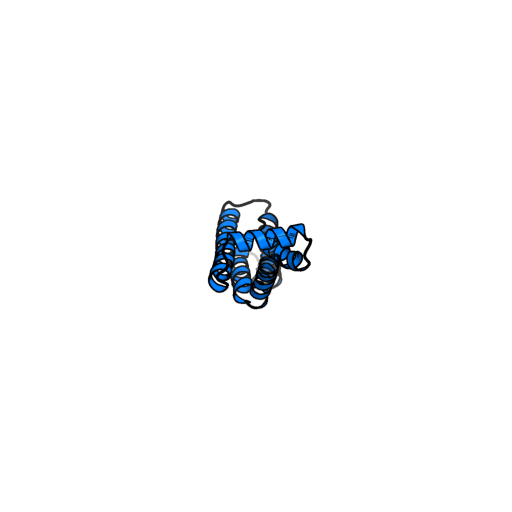3 1.00 78.56 101 LYS A C 1
ATOM 819 O O . LYS A 1 101 ? 5.580 0.277 -1.803 1.00 78.56 101 LYS A O 1
ATOM 824 N N . THR A 1 102 ? 5.217 0.757 0.367 1.00 78.56 102 THR A N 1
ATOM 825 C CA . THR A 1 102 ? 5.436 2.209 0.295 1.00 78.56 102 THR A CA 1
ATOM 826 C C . THR A 1 102 ? 6.865 2.589 0.653 1.00 78.56 102 THR A C 1
ATOM 828 O O . THR A 1 102 ? 7.154 3.771 0.731 1.00 78.56 102 THR A O 1
ATOM 831 N N . ASP A 1 103 ? 7.767 1.640 0.910 1.00 85.69 103 ASP A N 1
ATOM 832 C CA . ASP A 1 103 ? 9.184 1.950 1.077 1.00 85.69 103 ASP A CA 1
ATOM 833 C C . ASP A 1 103 ? 9.835 2.149 -0.297 1.00 85.69 103 ASP A C 1
ATOM 835 O O . ASP A 1 103 ? 9.645 1.339 -1.206 1.00 85.69 103 ASP A O 1
ATOM 839 N N . TYR A 1 104 ? 10.616 3.220 -0.463 1.00 83.69 104 TYR A N 1
ATOM 840 C CA . TYR A 1 104 ? 11.247 3.542 -1.746 1.00 83.69 104 TYR A CA 1
ATOM 841 C C . TYR A 1 104 ? 12.160 2.420 -2.253 1.00 83.69 104 TYR A C 1
ATOM 843 O O . TYR A 1 104 ? 12.115 2.068 -3.434 1.00 83.69 104 TYR A O 1
ATOM 851 N N . ALA A 1 105 ? 12.979 1.831 -1.377 1.00 81.81 105 ALA A N 1
ATOM 852 C CA . ALA A 1 105 ? 13.911 0.785 -1.776 1.00 81.81 105 ALA A CA 1
ATOM 853 C C . ALA A 1 105 ? 13.155 -0.482 -2.192 1.00 81.81 105 ALA A C 1
ATOM 855 O O . ALA A 1 105 ? 13.471 -1.084 -3.223 1.00 81.81 105 ALA A O 1
ATOM 856 N N . PHE A 1 106 ? 12.112 -0.840 -1.442 1.00 83.56 106 PHE A N 1
ATOM 857 C CA . PHE A 1 106 ? 11.247 -1.964 -1.787 1.00 83.56 106 PHE A CA 1
ATOM 858 C C . PHE A 1 106 ? 10.473 -1.717 -3.090 1.00 83.56 106 PHE A C 1
ATOM 860 O O . PHE A 1 106 ? 10.420 -2.598 -3.947 1.00 83.56 106 PHE A O 1
ATOM 867 N N . PHE A 1 107 ? 9.930 -0.514 -3.291 1.00 84.38 107 PHE A N 1
ATOM 868 C CA . PHE A 1 107 ? 9.229 -0.117 -4.513 1.00 84.38 107 PHE A CA 1
ATOM 869 C C . PHE A 1 107 ? 10.127 -0.261 -5.748 1.00 84.38 107 PHE A C 1
ATOM 871 O O . PHE A 1 107 ? 9.759 -0.944 -6.705 1.00 84.38 107 PHE A O 1
ATOM 878 N N . VAL A 1 108 ? 11.339 0.302 -5.711 1.00 84.19 108 VAL A N 1
ATOM 879 C CA . VAL A 1 108 ? 12.313 0.192 -6.810 1.00 84.19 108 VAL A CA 1
ATOM 880 C C . VAL A 1 108 ? 12.662 -1.274 -7.091 1.00 84.19 108 VAL A C 1
ATOM 882 O O . VAL A 1 108 ? 12.741 -1.679 -8.255 1.00 84.19 108 VAL A O 1
ATOM 885 N N . GLU A 1 109 ? 12.855 -2.087 -6.049 1.00 84.62 109 GLU A N 1
ATOM 886 C CA . GLU A 1 109 ? 13.147 -3.514 -6.200 1.00 84.62 109 GLU A CA 1
ATOM 887 C C . GLU A 1 109 ? 11.992 -4.268 -6.878 1.00 84.62 109 GLU A C 1
ATOM 889 O O . GLU A 1 109 ? 12.219 -5.032 -7.821 1.00 84.62 109 GLU A O 1
ATOM 894 N N . VAL A 1 110 ? 10.751 -4.033 -6.443 1.00 83.81 110 VAL A N 1
ATOM 895 C CA . VAL A 1 110 ? 9.553 -4.663 -7.016 1.00 83.81 110 VAL A CA 1
ATOM 896 C C . VAL A 1 110 ? 9.368 -4.264 -8.478 1.00 83.81 110 VAL A C 1
ATOM 898 O O . VAL A 1 110 ? 9.118 -5.135 -9.313 1.00 83.81 110 VAL A O 1
ATOM 901 N N . MET A 1 111 ? 9.553 -2.986 -8.816 1.00 84.12 111 MET A N 1
ATOM 902 C CA . MET A 1 111 ? 9.441 -2.496 -10.193 1.00 84.12 111 MET A CA 1
ATOM 903 C C . MET A 1 111 ? 10.469 -3.159 -11.114 1.00 84.12 111 MET A C 1
ATOM 905 O O . MET A 1 111 ? 10.119 -3.635 -12.196 1.00 84.12 111 MET A O 1
ATOM 909 N N . ARG A 1 112 ? 11.721 -3.296 -10.658 1.00 84.81 112 ARG A N 1
ATOM 910 C CA . ARG A 1 112 ? 12.776 -4.011 -11.398 1.00 84.81 112 ARG A CA 1
ATOM 911 C C . ARG A 1 112 ? 12.452 -5.496 -11.572 1.00 84.81 112 ARG A C 1
ATOM 913 O O . ARG A 1 112 ? 12.613 -6.029 -12.669 1.00 84.81 112 ARG A O 1
ATOM 920 N N . LYS A 1 113 ? 11.969 -6.168 -10.520 1.00 83.00 113 LYS A N 1
ATOM 921 C CA . LYS A 1 113 ? 11.558 -7.584 -10.570 1.00 83.00 113 LYS A CA 1
ATOM 922 C C . LYS A 1 113 ? 10.379 -7.811 -11.520 1.00 83.00 113 LYS A C 1
ATOM 924 O O . LYS A 1 113 ? 10.400 -8.777 -12.285 1.00 83.00 113 LYS A O 1
ATOM 929 N N . LYS A 1 114 ? 9.375 -6.929 -11.514 1.00 82.62 114 LYS A N 1
ATOM 930 C CA . LYS A 1 114 ? 8.237 -6.983 -12.447 1.00 82.62 114 LYS A CA 1
ATOM 931 C C . LYS A 1 114 ? 8.686 -6.775 -13.888 1.00 82.62 114 LYS A C 1
ATO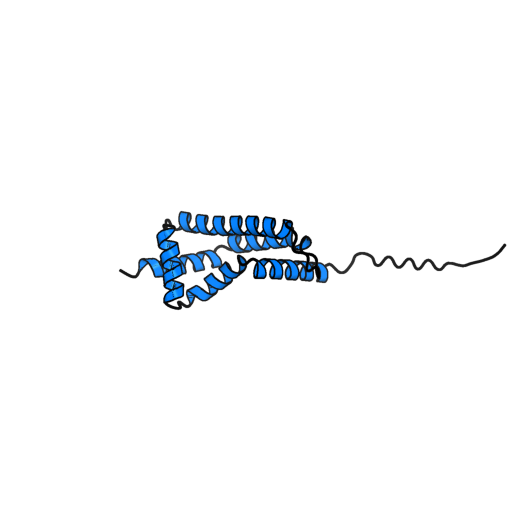M 933 O O . LYS A 1 114 ? 8.324 -7.576 -14.743 1.00 82.62 114 LYS A O 1
ATOM 938 N N . HIS A 1 115 ? 9.542 -5.788 -14.142 1.00 82.19 115 HIS A N 1
ATOM 939 C CA . HIS A 1 115 ? 10.090 -5.559 -15.478 1.00 82.19 115 HIS A CA 1
ATOM 940 C C . HIS A 1 115 ? 10.882 -6.771 -15.996 1.00 82.19 115 HIS A C 1
ATOM 942 O O . HIS A 1 115 ? 10.672 -7.209 -17.126 1.00 82.19 115 HIS A O 1
ATOM 948 N N . LEU A 1 116 ? 11.725 -7.375 -15.150 1.00 79.62 116 LEU A N 1
ATOM 949 C CA . LEU A 1 116 ? 12.425 -8.627 -15.456 1.00 79.62 116 LEU A CA 1
ATOM 950 C C . LEU A 1 116 ? 11.460 -9.769 -15.791 1.00 79.62 116 LEU A C 1
ATOM 952 O O . LEU A 1 116 ? 11.672 -10.483 -16.765 1.00 79.62 116 LEU A O 1
ATOM 956 N N . SER A 1 117 ? 10.398 -9.929 -15.001 1.00 79.00 117 SER A N 1
ATOM 957 C CA . SER A 1 117 ? 9.413 -11.004 -15.175 1.00 79.00 117 SER A CA 1
ATOM 958 C C . SER A 1 117 ? 8.564 -10.826 -16.436 1.00 79.00 117 SER A C 1
ATOM 960 O O . SER A 1 117 ? 8.198 -11.813 -17.068 1.00 79.00 117 SER A O 1
ATOM 962 N N . LEU A 1 118 ? 8.264 -9.584 -16.829 1.00 72.50 118 LEU A N 1
ATOM 963 C CA . LEU A 1 118 ? 7.595 -9.278 -18.096 1.00 72.50 118 LEU A CA 1
ATOM 964 C C . LEU A 1 118 ? 8.526 -9.529 -19.285 1.00 72.50 118 LEU A C 1
ATOM 966 O O . LEU A 1 118 ? 8.121 -10.170 -20.249 1.00 72.50 118 LEU A O 1
ATOM 970 N N . LYS A 1 119 ? 9.798 -9.122 -19.189 1.00 67.31 119 LYS A N 1
ATOM 971 C CA . LYS A 1 119 ? 10.802 -9.393 -20.227 1.00 67.31 119 LYS A CA 1
ATOM 972 C C . LYS A 1 119 ? 11.077 -10.892 -20.395 1.00 67.31 119 LYS A C 1
ATOM 974 O O . LYS A 1 119 ? 11.255 -11.352 -21.514 1.00 67.31 119 LYS A O 1
ATOM 979 N N . ALA A 1 120 ? 11.074 -11.658 -19.302 1.00 66.38 120 ALA A N 1
ATOM 980 C CA . ALA A 1 120 ? 11.248 -13.111 -19.329 1.00 66.38 120 ALA A CA 1
ATOM 981 C C . ALA A 1 120 ? 10.042 -13.858 -19.932 1.00 66.38 120 ALA A C 1
ATOM 983 O O . ALA A 1 120 ? 10.212 -14.964 -20.435 1.00 66.38 120 ALA A O 1
ATOM 984 N N . GLN A 1 121 ? 8.844 -13.264 -19.899 1.00 58.25 121 GLN A N 1
ATOM 985 C CA . GLN A 1 121 ? 7.630 -13.821 -20.511 1.00 58.25 121 GLN A CA 1
ATOM 986 C C . GLN A 1 121 ? 7.388 -13.322 -21.949 1.00 58.25 121 GLN A C 1
ATOM 988 O O . GLN A 1 121 ? 6.599 -13.927 -22.666 1.00 58.25 121 GLN A O 1
ATOM 993 N N . GLY A 1 122 ? 8.077 -12.260 -22.383 1.00 54.19 122 GLY A N 1
ATOM 994 C CA . GLY A 1 122 ? 8.01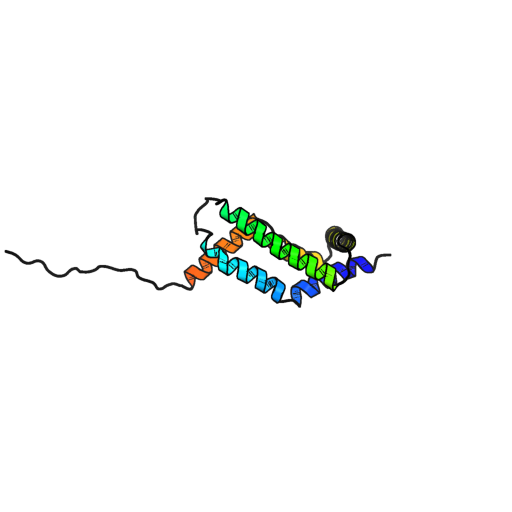8 -11.687 -23.735 1.00 54.19 122 GLY A CA 1
ATOM 995 C C . GLY A 1 122 ? 9.195 -12.076 -24.634 1.00 54.19 122 GLY A C 1
ATOM 996 O O . GLY A 1 122 ? 9.635 -11.272 -25.452 1.00 54.19 122 GLY A O 1
ATOM 997 N N . GLY A 1 123 ? 9.756 -13.272 -24.454 1.00 49.34 123 GLY A N 1
ATOM 998 C CA . GLY A 1 123 ? 10.809 -13.790 -25.323 1.00 49.34 123 GLY A CA 1
ATOM 999 C C . GLY A 1 123 ? 10.266 -14.236 -26.677 1.00 49.34 123 GLY A C 1
ATOM 1000 O O . GLY A 1 123 ? 10.083 -15.431 -26.851 1.00 49.34 123 GLY A O 1
ATOM 1001 N N . ASP A 1 124 ? 10.007 -13.295 -27.587 1.00 49.03 124 ASP A N 1
ATOM 1002 C CA . ASP A 1 124 ? 10.236 -13.425 -29.036 1.00 49.03 124 ASP A CA 1
ATOM 1003 C C . ASP A 1 124 ? 9.966 -12.066 -29.713 1.00 49.03 124 ASP A C 1
ATOM 1005 O O . ASP A 1 124 ? 8.822 -11.728 -29.989 1.00 49.03 124 ASP A O 1
ATOM 1009 N N . GLU A 1 125 ? 10.999 -11.254 -29.960 1.00 43.56 125 GLU A N 1
ATOM 1010 C CA . GLU A 1 125 ? 10.980 -10.386 -31.144 1.00 43.56 125 GLU A CA 1
ATOM 1011 C C . GLU A 1 125 ? 12.415 -10.119 -31.624 1.00 43.56 125 GLU A C 1
ATOM 1013 O O . GLU A 1 125 ? 13.183 -9.362 -31.030 1.00 43.56 125 GLU A O 1
ATOM 1018 N N . GLN A 1 126 ? 12.753 -10.841 -32.696 1.00 42.81 126 GLN A N 1
ATOM 1019 C CA . GLN A 1 126 ? 13.815 -10.623 -33.680 1.00 42.81 126 GLN A CA 1
ATOM 1020 C C . GLN A 1 126 ? 15.247 -10.394 -33.179 1.00 42.81 126 GLN A C 1
ATOM 1022 O O . GLN A 1 126 ? 15.797 -9.294 -33.198 1.00 42.81 126 GLN A O 1
ATOM 1027 N N . ILE A 1 127 ? 15.944 -11.512 -32.984 1.00 46.09 127 ILE A N 1
ATOM 1028 C CA . ILE A 1 127 ? 17.282 -11.640 -33.571 1.00 46.09 127 ILE A CA 1
ATOM 1029 C C . ILE A 1 127 ? 17.099 -11.666 -35.094 1.00 46.09 127 ILE A C 1
ATOM 1031 O O . ILE A 1 127 ? 16.862 -12.716 -35.688 1.00 46.09 127 ILE A O 1
ATOM 1035 N N . VAL A 1 128 ? 17.174 -10.496 -35.729 1.00 46.25 128 VAL A N 1
ATOM 1036 C CA . VAL A 1 128 ? 17.533 -10.405 -37.148 1.00 46.25 128 VAL A CA 1
ATOM 1037 C C . VAL A 1 128 ? 18.980 -10.878 -37.268 1.00 46.25 128 VAL A C 1
ATOM 1039 O O . VAL A 1 128 ? 19.923 -10.091 -37.231 1.00 46.25 128 VAL A O 1
ATOM 1042 N N . PHE A 1 129 ? 19.163 -12.195 -37.353 1.00 44.00 129 PHE A N 1
ATOM 1043 C CA . PHE A 1 129 ? 20.325 -12.741 -38.034 1.00 44.00 129 PHE A CA 1
ATOM 1044 C C . PHE A 1 129 ? 20.144 -12.377 -39.504 1.00 44.00 129 PHE A C 1
ATOM 1046 O O . PHE A 1 129 ? 19.449 -13.063 -40.248 1.00 44.00 129 PHE A O 1
ATOM 1053 N N . SER A 1 130 ? 20.726 -11.249 -39.904 1.00 46.38 130 SER A N 1
ATOM 1054 C CA . SER A 1 130 ? 21.116 -11.046 -41.293 1.00 46.38 130 SER A CA 1
ATOM 1055 C C . SER A 1 130 ? 22.263 -12.010 -41.581 1.00 46.38 130 SER A C 1
ATOM 1057 O O . SER A 1 130 ? 23.428 -11.629 -41.552 1.00 46.38 130 SER A O 1
ATOM 1059 N N . ASP A 1 131 ? 21.903 -13.275 -41.769 1.00 50.47 131 ASP A N 1
ATOM 1060 C CA . ASP A 1 131 ? 22.697 -14.255 -42.494 1.00 50.47 131 ASP A CA 1
ATOM 1061 C C . ASP A 1 131 ? 22.181 -14.189 -43.937 1.00 50.47 131 ASP A C 1
ATOM 1063 O O . ASP A 1 131 ? 21.309 -14.945 -44.353 1.00 50.47 131 ASP A O 1
ATOM 1067 N N . ASP A 1 132 ? 22.616 -13.144 -44.640 1.00 53.38 132 ASP A N 1
ATOM 1068 C CA . ASP A 1 132 ? 22.600 -13.101 -46.101 1.00 53.38 132 ASP A CA 1
ATOM 1069 C C . ASP A 1 132 ? 24.066 -13.263 -46.519 1.00 53.38 132 ASP A C 1
ATOM 1071 O O . ASP A 1 132 ? 24.772 -12.314 -46.862 1.00 53.38 132 ASP A O 1
ATOM 1075 N N . ASP A 1 133 ? 24.562 -14.480 -46.298 1.00 58.75 133 ASP A N 1
ATOM 1076 C CA . ASP A 1 133 ? 25.645 -15.048 -47.086 1.00 58.75 133 ASP A CA 1
ATOM 1077 C C . ASP A 1 133 ? 24.974 -15.595 -48.353 1.00 58.75 133 ASP A C 1
ATOM 1079 O O . ASP A 1 133 ? 24.404 -16.683 -48.338 1.00 58.75 133 ASP A O 1
ATOM 1083 N N . ASP A 1 134 ? 24.960 -14.805 -49.428 1.00 57.81 134 ASP A N 1
ATOM 1084 C CA . ASP A 1 134 ? 24.712 -15.329 -50.771 1.00 57.81 134 ASP A CA 1
ATOM 1085 C C . ASP A 1 134 ? 25.740 -14.755 -51.752 1.00 57.81 134 ASP A C 1
ATOM 1087 O O . ASP A 1 134 ? 25.713 -13.596 -52.163 1.00 57.81 134 ASP A O 1
ATOM 1091 N N . GLU A 1 135 ? 26.700 -15.635 -52.025 1.00 58.53 135 GLU A N 1
ATOM 1092 C CA . GLU A 1 135 ? 27.486 -15.799 -53.243 1.00 58.53 135 GLU A CA 1
ATOM 1093 C C . GLU A 1 135 ? 28.180 -14.580 -53.868 1.00 58.53 135 GLU A C 1
ATOM 1095 O O . GLU A 1 135 ? 27.621 -13.734 -54.567 1.00 58.53 135 GLU A O 1
ATOM 1100 N N . GLY A 1 136 ? 29.511 -14.616 -53.777 1.00 59.56 136 GLY A N 1
ATOM 1101 C CA . GLY A 1 136 ? 30.348 -13.952 -54.758 1.00 59.56 136 GLY A CA 1
ATOM 1102 C C . GLY A 1 136 ? 30.219 -14.577 -56.147 1.00 59.56 136 GLY A C 1
ATOM 1103 O O . GLY A 1 136 ? 30.097 -15.784 -56.288 1.00 59.56 136 GLY A O 1
ATOM 1104 N N . THR A 1 137 ? 30.398 -13.763 -57.183 1.00 59.66 137 THR A N 1
ATOM 1105 C CA . THR A 1 137 ? 31.191 -14.139 -58.360 1.00 59.66 137 THR A CA 1
AT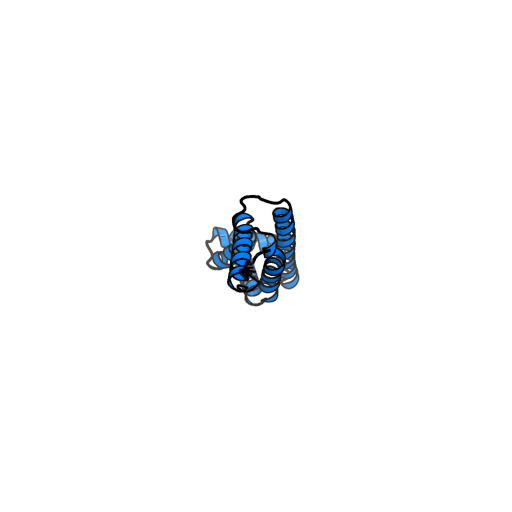OM 1106 C C . THR A 1 137 ? 31.481 -12.909 -59.226 1.00 59.66 137 THR A C 1
ATOM 1108 O O . THR A 1 137 ? 30.594 -12.123 -59.538 1.00 59.66 137 THR A O 1
ATOM 1111 N N . SER A 1 138 ? 32.767 -12.781 -59.560 1.00 56.50 138 SER A N 1
ATOM 1112 C CA . SER A 1 138 ? 33.434 -12.128 -60.699 1.00 56.50 138 SER A CA 1
ATOM 1113 C C . SER A 1 138 ? 32.570 -11.527 -61.821 1.00 56.50 138 SER A C 1
ATOM 1115 O O . SER A 1 138 ? 31.717 -12.223 -62.369 1.00 56.50 138 SER A O 1
ATOM 1117 N N . ASP A 1 139 ? 32.881 -10.304 -62.266 1.00 47.22 139 ASP A N 1
ATOM 1118 C CA . ASP A 1 139 ? 33.874 -9.973 -63.321 1.00 47.22 139 ASP A CA 1
ATOM 1119 C C . ASP A 1 139 ? 34.214 -8.469 -63.268 1.00 47.22 139 ASP A C 1
ATOM 1121 O O . ASP A 1 139 ? 33.267 -7.647 -63.213 1.00 47.22 139 ASP A O 1
#

Sequence (139 aa):
MADSTDSVAKQFIDYLQNCPHVSKSLDKFMEENCHLFAVGGEEQKMSYMNLYNEYNTLVEQRMVEFIERTKTSEEAFAEAMQSAVNNKDPMWEPIKAWLNKTDYAFFVEVMRKKHLSLKAQGGDEQIVFSDDDDEGTSD

Organism: NCBI:txid1411642

Secondary structure (DSSP, 8-state):
--HHHHHHHHHHHHHHHH-HHHHHHHHHHHHHHGGGS-TT-----HHHHHHHHHHHHHHHHHHHHHHHHHT--HHHHHHHHHHHHHTT-TTHHHHHHHHGGGSHHHHHHHHHHHHHHHHHH---S--------------

InterPro domains:
  IPR023379 BART domain [PF11527] (6-117)
  IPR038888 Cilia- and flagella-associated protein 36 [PTHR21532] (1-121)
  IPR042541 BART domain superfamily [G3DSA:1.20.1520.10] (1-125)

Radius of gyration: 23.19 Å; chains: 1; bounding box: 50×28×91 Å